Protein AF-A0A7V9H3P7-F1 (afdb_monomer_lite)

Radius of gyration: 13.3 Å; chains: 1; bounding box: 25×28×31 Å

Structure (mmCIF, N/CA/C/O backbone):
data_AF-A0A7V9H3P7-F1
#
_entry.id   AF-A0A7V9H3P7-F1
#
loop_
_atom_site.group_PDB
_atom_site.id
_atom_site.type_symbol
_atom_site.label_atom_id
_atom_site.label_alt_id
_atom_site.label_comp_id
_atom_site.label_asym_id
_atom_site.label_entity_id
_atom_site.label_seq_id
_atom_site.pdbx_PDB_ins_code
_atom_site.Cartn_x
_atom_site.Cartn_y
_atom_site.Cartn_z
_atom_site.occupancy
_atom_site.B_iso_or_equiv
_atom_site.auth_seq_id
_atom_site.auth_comp_id
_atom_site.auth_asym_id
_atom_site.auth_atom_id
_atom_site.pdbx_PDB_model_num
ATOM 1 N N . MET A 1 1 ? 8.799 -13.842 15.986 1.00 43.41 1 MET A N 1
ATOM 2 C CA . MET A 1 1 ? 8.660 -13.924 14.521 1.00 43.41 1 MET A CA 1
ATOM 3 C C . MET A 1 1 ? 7.182 -14.149 14.243 1.00 43.41 1 MET A C 1
ATOM 5 O O . MET A 1 1 ? 6.769 -15.293 14.138 1.00 43.41 1 MET A O 1
ATOM 9 N N . SER A 1 2 ? 6.358 -13.098 14.278 1.00 44.88 2 SER A N 1
ATOM 10 C CA . SER A 1 2 ? 4.983 -13.238 13.777 1.00 44.88 2 SER A CA 1
ATOM 11 C C . SER A 1 2 ? 5.079 -12.989 12.291 1.00 44.88 2 SER A C 1
ATOM 13 O O . SER A 1 2 ? 5.120 -11.845 11.860 1.00 44.88 2 SER A O 1
ATOM 15 N N . GLN A 1 3 ? 5.260 -14.085 11.567 1.00 52.38 3 GLN A N 1
ATOM 16 C CA . GLN A 1 3 ? 5.002 -14.172 10.143 1.00 52.38 3 GLN A CA 1
ATOM 17 C C . GLN A 1 3 ? 3.585 -13.630 9.941 1.00 52.38 3 GLN A C 1
ATOM 19 O O . GLN A 1 3 ? 2.680 -14.081 10.649 1.00 52.38 3 GLN A O 1
ATOM 24 N N . THR A 1 4 ? 3.391 -12.635 9.073 1.00 55.47 4 THR A N 1
ATOM 25 C CA . THR A 1 4 ? 2.041 -12.379 8.563 1.00 55.47 4 THR A CA 1
ATOM 26 C C . THR A 1 4 ? 1.626 -13.717 7.977 1.00 55.47 4 THR A C 1
ATOM 28 O O . THR A 1 4 ? 2.298 -14.229 7.085 1.00 55.47 4 THR A O 1
ATOM 31 N N . GLU A 1 5 ? 0.655 -14.395 8.589 1.00 56.59 5 GLU A N 1
ATOM 32 C CA . GLU A 1 5 ? 0.278 -15.724 8.131 1.00 56.59 5 GLU A CA 1
ATOM 33 C C . GLU A 1 5 ? -0.149 -15.569 6.676 1.00 56.59 5 GLU A C 1
ATOM 35 O O . GLU A 1 5 ? -1.175 -14.947 6.389 1.00 56.59 5 GLU A O 1
ATOM 40 N N . ARG A 1 6 ? 0.688 -16.078 5.757 1.00 58.62 6 ARG A N 1
ATOM 41 C CA . ARG A 1 6 ? 0.339 -16.233 4.347 1.00 58.62 6 ARG A CA 1
ATOM 42 C C . ARG A 1 6 ? -1.082 -16.770 4.328 1.00 58.62 6 ARG A C 1
ATOM 44 O O . ARG A 1 6 ? -1.293 -17.807 4.962 1.00 58.62 6 ARG A O 1
ATOM 51 N N . PRO A 1 7 ? -2.040 -16.097 3.676 1.00 60.47 7 PRO A N 1
ATOM 52 C CA . PRO A 1 7 ? -3.428 -16.516 3.751 1.00 60.47 7 PRO A CA 1
ATOM 53 C C . PRO A 1 7 ? -3.544 -17.990 3.346 1.00 60.47 7 PRO A C 1
ATOM 55 O O . PRO A 1 7 ? -3.324 -18.351 2.191 1.00 60.47 7 PRO A O 1
ATOM 58 N N . GLN A 1 8 ? -3.827 -18.864 4.317 1.00 52.91 8 GLN A N 1
ATOM 59 C CA . GLN A 1 8 ? -4.060 -20.280 4.065 1.00 52.91 8 GLN A CA 1
ATOM 60 C C . GLN A 1 8 ? -5.556 -20.472 3.854 1.00 52.91 8 GLN A C 1
ATOM 62 O O . GLN A 1 8 ? -6.343 -20.480 4.798 1.00 52.91 8 GLN A O 1
ATOM 67 N N . GLY A 1 9 ? -5.931 -20.629 2.587 1.00 51.00 9 GLY A N 1
ATOM 68 C CA . GLY A 1 9 ? -7.311 -20.830 2.167 1.00 51.00 9 GLY A CA 1
ATOM 69 C C . GLY A 1 9 ? -8.042 -19.528 1.832 1.00 51.00 9 GLY A C 1
ATOM 70 O O . GLY A 1 9 ? -7.895 -18.516 2.512 1.00 51.00 9 GLY A O 1
ATOM 71 N N . ALA A 1 10 ? -8.877 -19.635 0.797 1.00 51.03 10 ALA A N 1
ATOM 72 C CA . ALA A 1 10 ? -9.729 -18.628 0.162 1.00 51.03 10 ALA A CA 1
ATOM 73 C C . ALA A 1 10 ? -9.094 -17.767 -0.953 1.00 51.03 10 ALA A C 1
ATOM 75 O O . ALA A 1 10 ? -7.885 -17.596 -1.067 1.00 51.03 10 ALA A O 1
ATOM 76 N N . ASP A 1 11 ? -9.988 -17.365 -1.852 1.00 69.62 11 ASP A N 1
ATOM 77 C CA . ASP A 1 11 ? -9.823 -16.907 -3.236 1.00 69.62 11 ASP A CA 1
ATOM 78 C C . ASP A 1 11 ? -9.373 -15.433 -3.294 1.00 69.62 11 ASP A C 1
ATOM 80 O O . ASP A 1 11 ? -10.027 -14.574 -3.887 1.00 69.62 11 ASP A O 1
ATOM 84 N N . HIS A 1 12 ? -8.312 -15.100 -2.554 1.00 75.06 12 HIS A N 1
ATOM 85 C CA . HIS A 1 12 ? -7.857 -13.716 -2.407 1.00 75.06 12 HIS A CA 1
ATOM 86 C C . HIS A 1 12 ? -6.921 -13.330 -3.555 1.00 75.06 12 HIS A C 1
ATOM 88 O O . HIS A 1 12 ? -6.053 -14.128 -3.916 1.00 75.06 12 HIS A O 1
ATOM 94 N N . PRO A 1 13 ? -7.021 -12.105 -4.097 1.00 89.19 13 PRO A N 1
ATOM 95 C CA . PRO A 1 13 ? -6.064 -11.616 -5.079 1.00 89.19 13 PRO A CA 1
ATOM 96 C C . PRO A 1 13 ? -4.632 -11.609 -4.524 1.00 89.19 13 PRO A C 1
ATOM 98 O O . PRO A 1 13 ? -4.379 -11.112 -3.423 1.00 89.19 13 PRO A O 1
ATOM 101 N N . VAL A 1 14 ? -3.696 -12.136 -5.311 1.00 90.44 14 VAL A N 1
ATOM 102 C CA . VAL A 1 14 ? -2.253 -12.117 -5.038 1.00 90.44 14 VAL A CA 1
ATOM 103 C C . VAL A 1 14 ? -1.562 -11.396 -6.189 1.00 90.44 14 VAL A C 1
ATOM 105 O O . VAL A 1 14 ? -1.857 -11.675 -7.351 1.00 90.44 14 VAL A O 1
ATOM 108 N N . ASP A 1 15 ? -0.651 -10.482 -5.865 1.00 91.62 15 ASP A N 1
ATOM 109 C CA . ASP A 1 15 ? 0.263 -9.871 -6.833 1.00 91.62 15 ASP A CA 1
ATOM 110 C C . ASP A 1 15 ? 1.687 -10.346 -6.514 1.00 91.62 15 ASP A C 1
ATOM 112 O O . ASP A 1 15 ? 2.324 -9.861 -5.579 1.00 91.62 15 ASP A O 1
ATOM 116 N N . GLU A 1 16 ? 2.149 -11.353 -7.260 1.00 91.81 16 GLU A N 1
ATOM 117 C CA . GLU A 1 16 ? 3.476 -11.974 -7.105 1.00 91.81 16 GLU A CA 1
ATOM 118 C C . GLU A 1 16 ? 4.619 -11.015 -7.467 1.00 91.81 16 GLU A C 1
ATOM 120 O O . GLU A 1 16 ? 5.755 -11.185 -7.018 1.00 91.81 16 GLU A O 1
ATOM 125 N N . ASP A 1 17 ? 4.328 -10.002 -8.284 1.00 91.00 17 ASP A N 1
ATOM 126 C CA . ASP A 1 17 ? 5.342 -9.154 -8.893 1.00 91.00 17 ASP A CA 1
ATOM 127 C C . ASP A 1 17 ? 5.485 -7.803 -8.192 1.00 91.00 17 ASP A C 1
ATOM 129 O O . ASP A 1 17 ? 6.545 -7.181 -8.326 1.00 91.00 17 ASP A O 1
ATOM 133 N N . PHE A 1 18 ? 4.481 -7.375 -7.417 1.00 92.06 18 PHE A N 1
ATOM 134 C CA . PHE A 1 18 ? 4.493 -6.090 -6.725 1.00 92.06 18 PHE A CA 1
ATOM 135 C C . PHE A 1 18 ? 5.673 -5.943 -5.758 1.00 92.06 18 PHE A C 1
ATOM 137 O O . PHE A 1 18 ? 5.787 -6.652 -4.758 1.00 92.06 18 PHE A O 1
ATOM 144 N N . ASP A 1 19 ? 6.507 -4.945 -6.038 1.00 92.38 19 ASP A N 1
ATOM 145 C CA . ASP A 1 19 ? 7.596 -4.501 -5.182 1.00 92.38 19 ASP A CA 1
ATOM 146 C C . ASP A 1 19 ? 7.561 -2.963 -5.082 1.00 92.38 19 ASP A C 1
ATOM 148 O O . ASP A 1 19 ? 7.815 -2.278 -6.076 1.00 92.38 19 ASP A O 1
ATOM 152 N N . PRO A 1 20 ? 7.239 -2.385 -3.911 1.00 91.31 20 PRO A N 1
ATOM 153 C CA . PRO A 1 20 ? 7.229 -0.937 -3.721 1.00 91.31 20 PRO A CA 1
ATOM 154 C C . PRO A 1 20 ? 8.638 -0.317 -3.677 1.00 91.31 20 PRO A C 1
ATOM 156 O O . PRO A 1 20 ? 8.757 0.903 -3.564 1.00 91.31 20 PRO A O 1
ATOM 159 N N . LEU A 1 21 ? 9.696 -1.132 -3.720 1.00 92.62 21 LEU A N 1
ATOM 160 C CA . LEU A 1 21 ? 11.094 -0.705 -3.794 1.00 92.62 21 LEU A CA 1
ATOM 161 C C . LEU A 1 21 ? 11.670 -0.825 -5.214 1.00 92.62 21 LEU A C 1
ATOM 163 O O . LEU A 1 21 ? 12.828 -0.459 -5.430 1.00 92.62 21 LEU A O 1
ATOM 167 N N . ASP A 1 22 ? 10.873 -1.294 -6.179 1.00 93.81 22 ASP A N 1
ATOM 168 C CA . ASP A 1 22 ? 11.265 -1.339 -7.584 1.00 93.81 22 ASP A CA 1
ATOM 169 C C . ASP A 1 22 ? 11.528 0.084 -8.130 1.00 93.81 22 ASP A C 1
ATOM 171 O O . ASP A 1 22 ? 10.741 1.003 -7.866 1.00 93.81 22 ASP A O 1
ATOM 175 N N . PRO A 1 23 ? 12.618 0.312 -8.893 1.00 95.44 23 PRO A N 1
ATOM 176 C CA . PRO A 1 23 ? 12.943 1.636 -9.419 1.00 95.44 23 PRO A CA 1
ATOM 177 C C . PRO A 1 23 ? 11.847 2.267 -10.284 1.00 95.44 23 PRO A C 1
ATOM 179 O O . PRO A 1 23 ? 11.708 3.489 -10.259 1.00 95.44 23 PRO A O 1
ATOM 182 N N . GLU A 1 24 ? 11.076 1.481 -11.039 1.00 95.25 24 GLU A N 1
ATOM 183 C CA . GLU A 1 24 ? 9.980 1.995 -11.867 1.00 95.25 24 GLU A CA 1
ATOM 184 C C . GLU A 1 24 ? 8.813 2.457 -10.992 1.00 95.25 24 GLU A C 1
ATOM 186 O O . GLU A 1 24 ? 8.271 3.542 -11.212 1.00 95.25 24 GLU A O 1
ATOM 191 N N . TYR A 1 25 ? 8.488 1.691 -9.945 1.00 94.50 25 TYR A N 1
ATOM 192 C CA . TYR A 1 25 ? 7.483 2.087 -8.958 1.00 94.50 25 TYR A CA 1
ATOM 193 C C . TYR A 1 25 ? 7.893 3.361 -8.209 1.00 94.50 25 TYR A C 1
ATOM 195 O O . TYR A 1 25 ? 7.085 4.271 -8.028 1.00 94.50 25 TYR A O 1
ATOM 203 N N . LEU A 1 26 ? 9.157 3.449 -7.788 1.00 95.50 26 LEU A N 1
ATOM 204 C CA . LEU A 1 26 ? 9.690 4.625 -7.099 1.00 95.50 26 LEU A CA 1
ATOM 205 C C . LEU A 1 26 ? 9.743 5.861 -8.007 1.00 95.50 26 LEU A C 1
ATOM 207 O O . LEU A 1 26 ? 9.564 6.980 -7.522 1.00 95.50 26 LEU A O 1
ATOM 211 N N . ALA A 1 27 ? 9.997 5.672 -9.304 1.00 97.75 27 ALA A N 1
ATOM 212 C CA . ALA A 1 27 ? 10.024 6.753 -10.281 1.00 97.75 27 ALA A CA 1
ATOM 213 C C . ALA A 1 27 ? 8.620 7.297 -10.579 1.00 97.75 27 ALA A C 1
ATOM 215 O O . ALA A 1 27 ? 8.450 8.516 -10.654 1.00 97.75 27 ALA A O 1
ATOM 216 N N . ASP A 1 28 ? 7.627 6.416 -10.737 1.00 96.88 28 ASP A N 1
ATOM 217 C CA . ASP A 1 28 ? 6.237 6.802 -10.984 1.00 96.88 28 ASP A CA 1
ATOM 218 C C . ASP A 1 28 ? 5.230 5.769 -10.426 1.00 96.88 28 ASP A C 1
ATOM 220 O O . ASP A 1 28 ? 4.863 4.805 -11.108 1.00 96.88 28 ASP A O 1
ATOM 224 N N . PRO A 1 29 ? 4.717 5.966 -9.195 1.00 95.12 29 PRO A N 1
ATOM 225 C CA . PRO A 1 29 ? 3.788 5.022 -8.574 1.00 95.12 29 PRO A CA 1
ATOM 226 C C . PRO A 1 29 ? 2.331 5.214 -9.026 1.00 95.12 29 PRO A C 1
ATOM 228 O O . PRO A 1 29 ? 1.488 4.343 -8.795 1.00 95.12 29 PRO A O 1
ATOM 231 N N . TYR A 1 30 ? 1.980 6.336 -9.664 1.00 94.88 30 TYR A N 1
ATOM 232 C CA . TYR A 1 30 ? 0.581 6.655 -9.973 1.00 94.88 30 TYR A CA 1
ATOM 233 C C . TYR A 1 30 ? -0.081 5.659 -10.942 1.00 94.88 30 TYR A C 1
ATOM 235 O O . TYR A 1 30 ? -1.212 5.245 -10.657 1.00 94.88 30 TYR A O 1
ATOM 243 N N . PRO A 1 31 ? 0.603 5.173 -12.000 1.00 94.12 31 PRO A N 1
ATOM 244 C CA . PRO A 1 31 ? 0.084 4.102 -12.844 1.00 94.12 31 PRO A CA 1
ATOM 245 C C . PRO A 1 31 ? -0.207 2.809 -12.075 1.00 94.12 31 PRO A C 1
ATOM 247 O O . PRO A 1 31 ? -1.116 2.064 -12.440 1.00 94.12 31 PRO A O 1
ATOM 250 N N . TYR A 1 32 ? 0.549 2.512 -11.013 1.00 92.94 32 TYR A N 1
ATOM 251 C CA . TYR A 1 32 ? 0.306 1.342 -10.166 1.00 92.94 32 TYR A CA 1
ATOM 252 C C . TYR A 1 32 ? -0.955 1.551 -9.320 1.00 92.94 32 TYR A C 1
ATOM 254 O O . TYR A 1 32 ? -1.827 0.683 -9.295 1.00 92.94 32 TYR A O 1
ATOM 262 N N . TYR A 1 33 ? -1.123 2.733 -8.717 1.00 91.75 33 TYR A N 1
ATOM 263 C CA . TYR A 1 33 ? -2.330 3.073 -7.955 1.00 91.75 33 TYR A CA 1
ATOM 264 C C . TYR A 1 33 ? -3.609 3.024 -8.790 1.00 91.75 33 TYR A C 1
ATOM 266 O O . TYR A 1 33 ? -4.661 2.641 -8.275 1.00 91.75 33 TYR A O 1
ATOM 274 N N . GLU A 1 34 ? -3.562 3.437 -10.056 1.00 91.94 34 GLU A N 1
ATOM 275 C CA . GLU A 1 34 ? -4.695 3.280 -10.977 1.00 91.94 34 GLU A CA 1
ATOM 276 C C . GLU A 1 34 ? -5.056 1.802 -11.160 1.00 91.94 34 GLU A C 1
ATOM 278 O O . GLU A 1 34 ? -6.199 1.418 -10.904 1.00 91.94 34 GLU A O 1
ATOM 283 N N . ARG A 1 35 ? -4.070 0.948 -11.470 1.00 90.69 35 ARG A N 1
ATOM 284 C CA . ARG A 1 35 ? -4.293 -0.497 -11.638 1.00 90.69 35 ARG A CA 1
ATOM 285 C C . ARG A 1 35 ? -4.858 -1.159 -10.383 1.00 90.69 35 ARG A C 1
ATOM 287 O O . ARG A 1 35 ? -5.807 -1.938 -10.491 1.00 90.69 35 ARG A O 1
ATOM 294 N N . PHE A 1 36 ? -4.317 -0.846 -9.204 1.00 91.62 36 PHE A N 1
ATOM 295 C CA . PHE A 1 36 ? -4.786 -1.431 -7.944 1.00 91.62 36 PHE A CA 1
ATOM 296 C C . PHE A 1 36 ? -6.231 -1.034 -7.642 1.00 91.62 36 PHE A C 1
ATOM 298 O O . PHE A 1 36 ? -7.060 -1.892 -7.345 1.00 91.62 36 PHE A O 1
ATOM 305 N N . ARG A 1 37 ? -6.579 0.248 -7.808 1.00 88.12 37 ARG A N 1
ATOM 306 C CA . ARG A 1 37 ? -7.936 0.740 -7.521 1.00 88.12 37 ARG A CA 1
ATOM 307 C C . ARG A 1 37 ? -8.999 0.141 -8.445 1.00 88.12 37 ARG A C 1
ATOM 309 O O . ARG A 1 37 ? -10.131 -0.057 -7.998 1.00 88.12 37 ARG A O 1
ATOM 316 N N . GLU A 1 38 ? -8.641 -0.163 -9.691 1.00 86.88 38 GLU A N 1
ATOM 317 C CA . GLU A 1 38 ? -9.546 -0.763 -10.676 1.00 86.88 38 GLU A CA 1
ATOM 318 C C . GLU A 1 38 ? -9.698 -2.281 -10.529 1.00 86.88 38 GLU A C 1
ATOM 320 O O . GLU A 1 38 ? -10.812 -2.793 -10.641 1.00 86.88 38 GLU A O 1
ATOM 325 N N . ARG A 1 39 ? -8.594 -3.010 -10.317 1.00 80.1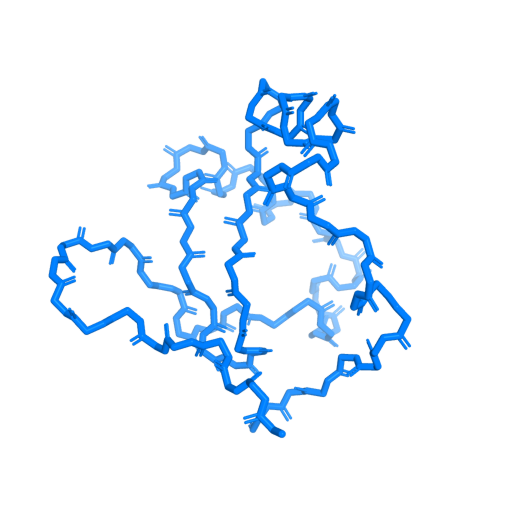9 39 ARG A N 1
ATOM 326 C CA . ARG A 1 39 ? -8.554 -4.469 -10.540 1.00 80.19 39 ARG A CA 1
ATOM 327 C C . ARG A 1 39 ? -8.375 -5.301 -9.276 1.00 80.19 39 ARG A C 1
ATOM 329 O O . ARG A 1 39 ? -8.913 -6.399 -9.207 1.00 80.19 39 ARG A O 1
ATOM 336 N N . ALA A 1 40 ? -7.634 -4.795 -8.297 1.00 78.69 40 ALA A N 1
ATOM 337 C CA . ALA A 1 40 ? -7.281 -5.524 -7.082 1.00 78.69 40 ALA A CA 1
ATOM 338 C C . ALA A 1 40 ? -7.118 -4.524 -5.926 1.00 78.69 40 ALA A C 1
ATOM 340 O O . ALA A 1 40 ? -6.002 -4.151 -5.570 1.00 78.69 40 ALA A O 1
ATOM 341 N N . PRO A 1 41 ? -8.227 -4.012 -5.363 1.00 85.50 41 PRO A N 1
ATOM 342 C CA . PRO A 1 41 ? -8.164 -2.951 -4.361 1.00 85.50 41 PRO A CA 1
ATOM 343 C C . PRO A 1 41 ? -7.547 -3.407 -3.033 1.00 85.50 41 PRO A C 1
ATOM 345 O O . PRO A 1 41 ? -7.030 -2.564 -2.297 1.00 85.50 41 PRO A O 1
ATOM 348 N N . VAL A 1 42 ? -7.588 -4.719 -2.774 1.00 93.75 42 VAL A N 1
ATOM 349 C CA . VAL A 1 42 ? -6.933 -5.421 -1.669 1.00 93.75 42 VAL A CA 1
ATOM 350 C C . VAL A 1 42 ? -6.276 -6.679 -2.234 1.00 93.75 42 VAL A C 1
ATOM 352 O O . VAL A 1 42 ? -6.958 -7.480 -2.876 1.00 93.75 42 VAL A O 1
ATOM 355 N N . PHE A 1 43 ? -4.974 -6.849 -2.016 1.00 93.12 43 PHE A N 1
ATOM 356 C CA . PHE A 1 43 ? -4.231 -8.040 -2.433 1.00 93.12 43 PHE A CA 1
ATOM 357 C C . PHE A 1 43 ? -3.079 -8.339 -1.477 1.00 93.12 43 PHE A C 1
ATOM 359 O O . PHE A 1 43 ? -2.611 -7.457 -0.754 1.00 93.12 43 PHE A O 1
ATOM 366 N N . TYR A 1 44 ? -2.619 -9.585 -1.477 1.00 92.31 44 TYR A N 1
ATOM 367 C CA . TYR A 1 44 ? -1.399 -9.975 -0.778 1.00 92.31 44 TYR A CA 1
ATOM 368 C C . TYR A 1 44 ? -0.197 -9.880 -1.729 1.00 92.31 44 TYR A C 1
ATOM 370 O O . TYR A 1 44 ? -0.287 -10.322 -2.876 1.00 92.31 44 TYR A O 1
ATOM 378 N N . ALA A 1 45 ? 0.906 -9.298 -1.255 1.00 92.31 45 ALA A N 1
ATOM 379 C CA . ALA A 1 45 ? 2.148 -9.095 -1.996 1.00 92.31 45 ALA A CA 1
ATOM 380 C C . ALA A 1 45 ? 3.265 -9.980 -1.410 1.00 92.31 45 ALA A C 1
ATOM 382 O O . ALA A 1 45 ? 3.906 -9.595 -0.423 1.00 92.31 45 ALA A O 1
ATOM 383 N N . PRO A 1 46 ? 3.525 -11.169 -1.991 1.00 92.12 46 PRO A N 1
ATOM 384 C CA . PRO A 1 46 ? 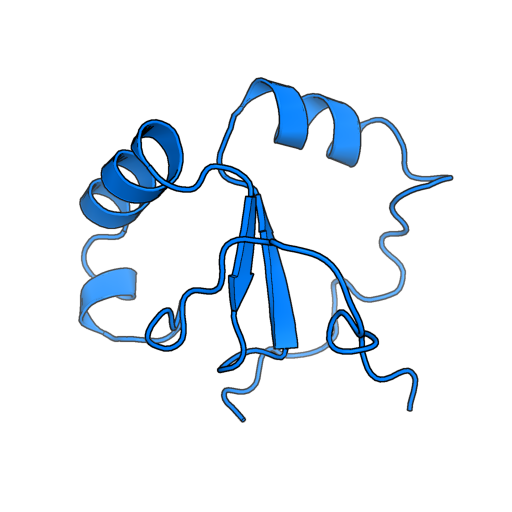4.461 -12.141 -1.433 1.00 92.12 46 PRO A CA 1
ATOM 385 C C . PRO A 1 46 ? 5.895 -11.625 -1.339 1.00 92.12 46 PRO A C 1
ATOM 387 O O . PRO A 1 46 ? 6.587 -11.992 -0.396 1.00 92.12 46 PRO A O 1
ATOM 390 N N . LYS A 1 47 ? 6.320 -10.754 -2.266 1.00 91.31 47 LYS A N 1
ATOM 391 C CA . LYS A 1 47 ? 7.663 -10.153 -2.277 1.00 91.31 47 LYS A CA 1
ATOM 392 C C . LYS A 1 47 ? 7.985 -9.335 -1.037 1.00 91.31 47 LYS A C 1
ATOM 394 O O . LYS A 1 47 ? 9.152 -9.196 -0.716 1.00 91.31 47 LYS A O 1
ATOM 399 N N . ILE A 1 48 ? 6.986 -8.791 -0.354 1.00 90.44 48 ILE A N 1
ATOM 400 C CA . ILE A 1 48 ? 7.203 -7.988 0.852 1.00 90.44 48 ILE A CA 1
ATOM 401 C C . ILE A 1 48 ? 6.551 -8.594 2.099 1.00 90.44 48 ILE A C 1
ATOM 403 O O . ILE A 1 48 ? 6.759 -8.081 3.188 1.00 90.44 48 ILE A O 1
ATOM 407 N N . ASP A 1 49 ? 5.796 -9.688 1.959 1.00 89.50 49 ASP A N 1
ATOM 408 C CA . ASP A 1 49 ? 5.007 -10.318 3.030 1.00 89.50 49 ASP A CA 1
ATOM 409 C C . ASP A 1 49 ? 3.964 -9.378 3.676 1.00 89.50 49 ASP A C 1
ATOM 411 O O . ASP A 1 49 ? 3.734 -9.385 4.888 1.00 89.50 49 ASP A O 1
ATOM 415 N N . PHE A 1 50 ? 3.297 -8.562 2.849 1.00 90.44 50 PHE A N 1
ATOM 416 C CA . PHE A 1 50 ? 2.265 -7.623 3.298 1.00 90.44 50 PHE A CA 1
ATOM 417 C C . PHE A 1 50 ? 0.976 -7.708 2.486 1.00 90.44 50 PHE A C 1
ATOM 419 O O . PHE A 1 50 ? 0.961 -8.027 1.298 1.00 90.44 50 PHE A O 1
ATOM 426 N N . TRP A 1 51 ? -0.118 -7.336 3.146 1.00 92.19 51 TRP A N 1
ATOM 427 C CA . TRP A 1 51 ? -1.355 -6.940 2.484 1.00 92.19 51 TRP A CA 1
ATOM 428 C C . TRP A 1 51 ? -1.256 -5.495 1.998 1.00 92.19 51 TRP A C 1
ATOM 430 O O . TRP A 1 51 ? -0.804 -4.615 2.732 1.00 92.19 51 TRP A O 1
ATOM 440 N N . VAL A 1 52 ? -1.726 -5.247 0.779 1.00 93.31 52 VAL A N 1
ATOM 441 C CA . VAL A 1 52 ? -1.768 -3.924 0.153 1.00 93.31 52 VAL A CA 1
ATOM 442 C C . VAL A 1 52 ? -3.222 -3.508 -0.030 1.00 93.31 52 VAL A C 1
ATOM 444 O O . VAL A 1 52 ? -4.023 -4.257 -0.585 1.00 93.31 52 VAL A O 1
ATOM 447 N N . VAL A 1 53 ? -3.557 -2.298 0.426 1.00 94.88 53 VAL A N 1
ATOM 448 C CA . VAL A 1 53 ? -4.899 -1.704 0.330 1.00 94.88 53 VAL A CA 1
ATOM 449 C C . VAL A 1 53 ? -4.791 -0.362 -0.386 1.00 94.88 53 VAL A C 1
ATOM 451 O O . VAL A 1 53 ? -4.010 0.496 0.020 1.00 94.88 53 VAL A O 1
ATOM 454 N N . SER A 1 54 ? -5.563 -0.168 -1.459 1.00 93.94 54 SER A N 1
ATOM 455 C CA . SER A 1 54 ? -5.419 1.001 -2.349 1.00 93.94 54 SER A CA 1
ATOM 456 C C . SER A 1 5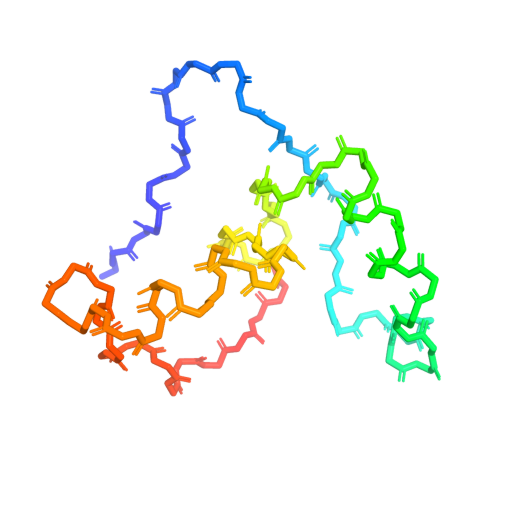4 ? -6.661 1.892 -2.457 1.00 93.94 54 SER A C 1
ATOM 458 O O . SER A 1 54 ? -6.575 3.027 -2.941 1.00 93.94 54 SER A O 1
ATOM 460 N N . ARG A 1 55 ? -7.832 1.421 -2.011 1.00 92.69 55 ARG A N 1
ATOM 461 C CA . ARG A 1 55 ? -9.061 2.227 -2.015 1.00 92.69 55 ARG A CA 1
ATOM 462 C C . ARG A 1 55 ? -9.047 3.238 -0.882 1.00 92.69 55 ARG A C 1
ATOM 464 O O . ARG A 1 55 ? -8.812 2.905 0.272 1.00 92.69 55 ARG A O 1
ATOM 471 N N . TYR A 1 56 ? -9.374 4.482 -1.221 1.00 93.06 56 TYR A N 1
ATOM 472 C CA . TYR A 1 56 ? -9.360 5.583 -0.260 1.00 93.06 56 TYR A CA 1
ATOM 473 C C . TYR A 1 56 ? -10.307 5.358 0.931 1.00 93.06 56 TYR A C 1
ATOM 475 O O . TYR A 1 56 ? -9.929 5.661 2.057 1.00 93.06 56 TYR A O 1
ATOM 483 N N . GLY A 1 57 ? -11.512 4.821 0.692 1.00 94.94 57 GLY A N 1
ATOM 484 C CA . GLY A 1 57 ? -12.471 4.499 1.757 1.00 94.94 57 GLY A CA 1
ATOM 485 C C . GLY A 1 57 ? -11.893 3.501 2.759 1.00 94.94 57 GLY A C 1
ATOM 486 O O . GLY A 1 57 ? -11.805 3.812 3.942 1.00 94.94 57 GLY A O 1
ATOM 487 N N . ASP A 1 58 ? -11.391 2.374 2.257 1.00 94.50 58 ASP A N 1
ATOM 488 C CA . ASP A 1 58 ? -10.803 1.300 3.062 1.00 94.50 58 ASP A CA 1
ATOM 489 C C . ASP A 1 58 ? -9.592 1.804 3.871 1.00 94.50 58 ASP A C 1
ATOM 491 O O . ASP A 1 58 ? -9.499 1.574 5.074 1.00 94.50 58 ASP A O 1
ATOM 495 N N . VAL A 1 59 ? -8.696 2.584 3.250 1.00 94.75 59 VAL A N 1
ATOM 496 C CA . VAL A 1 59 ? -7.555 3.206 3.953 1.00 94.75 59 VAL A CA 1
ATOM 497 C C . VAL A 1 59 ? -8.029 4.150 5.064 1.00 94.75 59 VAL A C 1
ATOM 499 O O . VAL A 1 59 ? -7.458 4.160 6.154 1.00 94.75 59 VAL A O 1
ATOM 502 N N . GLN A 1 60 ? -9.066 4.954 4.814 1.00 97.31 60 GLN A N 1
ATOM 503 C CA . GLN A 1 60 ? -9.627 5.859 5.820 1.00 97.31 60 GLN A CA 1
ATOM 504 C C . GLN A 1 60 ? -10.239 5.116 7.009 1.00 97.31 60 GLN A C 1
ATOM 506 O O . GLN A 1 60 ? -10.145 5.623 8.125 1.00 97.31 60 GLN A O 1
ATOM 511 N N . GLU A 1 61 ? -10.881 3.971 6.783 1.00 97.06 61 GLU A N 1
ATOM 512 C CA . GLU A 1 61 ? -11.436 3.132 7.849 1.00 97.06 61 GLU A CA 1
ATOM 513 C C . GLU A 1 61 ? -10.321 2.478 8.670 1.00 97.06 61 GLU A C 1
ATOM 515 O O . GLU A 1 61 ? -10.312 2.624 9.891 1.00 97.06 61 GLU A O 1
ATOM 520 N N . ILE A 1 62 ? -9.325 1.879 8.006 1.00 95.69 62 ILE A N 1
ATOM 521 C CA . ILE A 1 62 ? -8.164 1.239 8.648 1.00 95.69 62 ILE A CA 1
ATOM 522 C C . ILE A 1 62 ? -7.432 2.215 9.571 1.00 95.69 62 ILE A C 1
ATOM 524 O O . ILE A 1 62 ? -7.195 1.922 10.739 1.00 95.69 62 ILE A O 1
ATOM 528 N N . VAL A 1 63 ? -7.102 3.408 9.068 1.00 94.25 63 VAL A N 1
ATOM 529 C CA . VAL A 1 63 ? -6.335 4.406 9.833 1.00 94.25 63 VAL A CA 1
ATOM 530 C C . VAL A 1 63 ? -7.108 4.923 11.057 1.00 94.25 63 VAL A C 1
ATOM 532 O O . VAL A 1 63 ? -6.495 5.401 12.012 1.00 94.25 63 VAL A O 1
ATOM 535 N N . LYS A 1 64 ? -8.445 4.839 11.054 1.00 96.81 64 LYS A N 1
ATOM 536 C CA . LYS A 1 64 ? -9.306 5.281 12.165 1.00 96.81 64 LYS A CA 1
ATOM 537 C C . LYS A 1 64 ? -9.567 4.195 13.209 1.00 96.81 64 LYS A C 1
ATOM 539 O O . LYS A 1 64 ? -10.087 4.536 14.269 1.00 96.81 64 LYS A O 1
ATOM 544 N N . ASP A 1 65 ? -9.197 2.943 12.942 1.00 97.00 65 ASP A N 1
ATOM 545 C CA . ASP A 1 65 ? -9.401 1.802 13.839 1.00 97.00 65 ASP A CA 1
ATOM 546 C C . ASP A 1 65 ? -8.058 1.192 14.299 1.00 97.00 65 ASP A C 1
ATOM 548 O O . ASP A 1 65 ? -7.648 0.126 13.834 1.00 97.00 65 ASP A O 1
ATOM 552 N N . PRO A 1 66 ? -7.341 1.856 15.225 1.00 94.62 66 PRO A N 1
ATOM 553 C CA . PRO A 1 66 ? -6.070 1.357 15.746 1.00 94.62 66 PRO A CA 1
ATOM 554 C C . PRO A 1 66 ? -6.221 0.160 16.700 1.00 94.62 66 PRO A C 1
ATOM 556 O O . PRO A 1 66 ? -5.210 -0.456 17.048 1.00 94.62 66 PRO A O 1
ATOM 559 N N . GLU A 1 67 ? -7.442 -0.147 17.159 1.00 94.88 67 GLU A N 1
ATOM 560 C CA . GLU A 1 67 ? -7.716 -1.326 17.990 1.00 94.88 67 GLU A CA 1
ATOM 561 C C . GLU A 1 67 ? -7.662 -2.600 17.139 1.00 94.88 67 GLU A C 1
ATOM 563 O O . GLU A 1 67 ? -7.049 -3.585 17.556 1.00 94.88 67 GLU A O 1
ATOM 568 N N . THR A 1 68 ? -8.217 -2.554 15.922 1.00 94.62 68 THR A N 1
ATOM 569 C CA . THR A 1 68 ? -8.119 -3.645 14.940 1.00 94.62 68 THR A CA 1
ATOM 570 C C . THR A 1 68 ? -6.799 -3.605 14.160 1.00 94.62 68 THR A C 1
ATOM 572 O O . THR A 1 68 ? -6.159 -4.642 13.974 1.00 94.62 68 THR A O 1
ATOM 575 N N . PHE A 1 69 ? -6.348 -2.420 13.727 1.00 93.56 69 PHE A N 1
ATOM 576 C CA . PHE A 1 69 ? -5.154 -2.231 12.893 1.00 93.56 69 PHE A CA 1
ATOM 577 C C . PHE A 1 69 ? -4.038 -1.516 13.665 1.00 93.56 69 PHE A C 1
ATOM 579 O O . PHE A 1 69 ? -3.841 -0.304 13.581 1.00 93.56 69 PHE A O 1
ATOM 586 N N . SER A 1 70 ? -3.282 -2.286 14.447 1.00 92.19 70 SER A N 1
ATOM 587 C CA . SER A 1 70 ? -2.236 -1.744 15.317 1.00 92.19 70 SER A CA 1
ATOM 588 C C . SER A 1 70 ? -1.041 -1.151 14.554 1.00 92.19 70 SER A C 1
ATOM 590 O O . SER A 1 70 ? -0.465 -1.780 13.670 1.00 92.19 70 SER A O 1
ATOM 592 N N . ASN A 1 71 ? -0.554 0.004 15.016 1.00 90.00 71 ASN A N 1
ATOM 593 C CA . ASN A 1 71 ? 0.680 0.635 14.528 1.00 90.00 71 ASN A CA 1
ATOM 594 C C . ASN A 1 71 ? 1.974 0.023 15.104 1.00 90.00 71 ASN A C 1
ATOM 596 O O . ASN A 1 71 ? 3.064 0.522 14.822 1.00 90.00 71 ASN A O 1
ATOM 600 N N . ALA A 1 72 ? 1.895 -1.039 15.916 1.00 89.62 72 ALA A N 1
ATOM 601 C CA . ALA A 1 72 ? 3.044 -1.608 16.634 1.00 89.62 72 ALA A CA 1
ATOM 602 C C . ALA A 1 72 ? 4.208 -2.068 15.729 1.00 89.62 72 ALA A C 1
ATOM 604 O O . ALA A 1 72 ? 5.329 -2.224 16.206 1.00 89.62 72 ALA A O 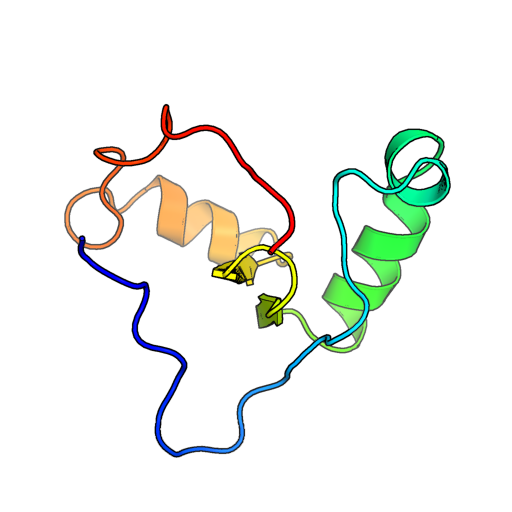1
ATOM 605 N N . ARG A 1 73 ? 3.945 -2.282 14.434 1.00 83.38 73 ARG A N 1
ATOM 606 C CA . ARG A 1 73 ? 4.892 -2.806 13.437 1.00 83.38 73 ARG A CA 1
ATOM 607 C C . ARG A 1 73 ? 5.366 -1.769 12.414 1.00 83.38 73 ARG A C 1
ATOM 609 O O . ARG A 1 73 ? 6.188 -2.094 11.572 1.00 83.38 73 ARG A O 1
ATOM 616 N N . VAL A 1 74 ? 4.896 -0.520 12.485 1.00 81.88 74 VAL A N 1
ATOM 617 C CA . VAL A 1 74 ? 5.116 0.486 11.421 1.00 81.88 74 VAL A CA 1
ATOM 618 C C . VAL A 1 74 ? 6.591 0.865 11.203 1.00 81.88 74 VAL A C 1
ATOM 620 O O . VAL A 1 74 ? 6.943 1.391 10.155 1.00 81.88 74 VAL A O 1
ATOM 623 N N . GLN A 1 75 ? 7.449 0.633 12.201 1.00 81.56 75 GLN A N 1
ATOM 624 C CA . GLN A 1 75 ? 8.885 0.942 12.153 1.00 81.56 75 GLN A CA 1
ATOM 625 C C . GLN A 1 75 ? 9.745 -0.262 11.733 1.00 81.56 75 GLN A C 1
ATOM 627 O O . GLN A 1 75 ? 10.970 -0.153 11.702 1.00 81.56 75 GLN A O 1
ATOM 632 N N . GLU A 1 76 ? 9.140 -1.423 11.460 1.00 82.62 76 GLU A N 1
ATOM 633 C CA . GLU A 1 76 ? 9.888 -2.575 10.957 1.00 82.62 76 GLU A CA 1
ATOM 634 C C . GLU A 1 76 ? 10.343 -2.288 9.516 1.00 82.62 76 GLU A C 1
ATOM 636 O O . GLU A 1 76 ? 9.521 -1.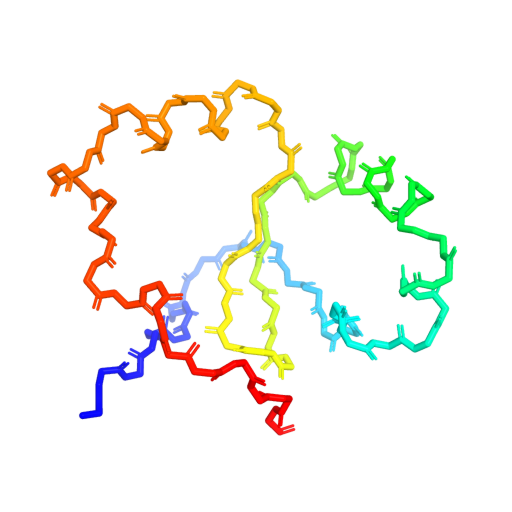878 8.693 1.00 82.62 76 GLU A O 1
ATOM 641 N N . PRO A 1 77 ? 11.642 -2.439 9.190 1.00 81.25 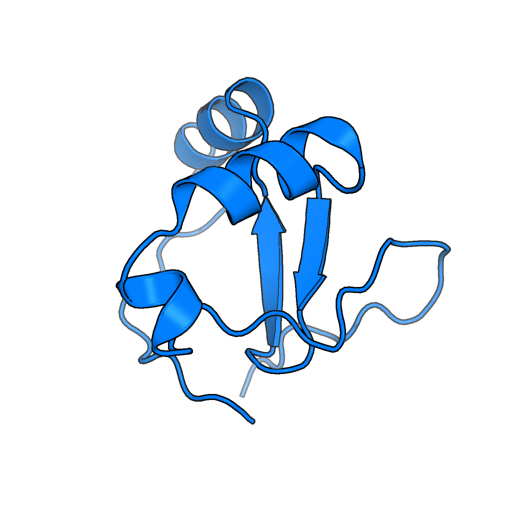77 PRO A N 1
ATOM 642 C CA . PRO A 1 77 ? 12.110 -2.141 7.846 1.00 81.25 77 PRO A CA 1
ATOM 643 C C . PRO A 1 77 ? 11.517 -3.124 6.835 1.00 81.25 77 PRO A C 1
ATOM 645 O O . PRO A 1 77 ? 11.445 -4.327 7.093 1.00 81.25 77 PRO A O 1
ATOM 648 N N . LEU A 1 78 ? 11.138 -2.600 5.672 1.00 80.31 78 LEU A N 1
ATOM 649 C CA . LEU A 1 78 ? 10.659 -3.392 4.548 1.00 80.31 78 LEU A CA 1
ATOM 650 C C . LEU A 1 78 ? 11.850 -4.015 3.818 1.00 80.31 78 LEU A C 1
ATOM 652 O O . LEU A 1 78 ? 12.713 -3.295 3.314 1.00 80.31 78 LEU A O 1
ATOM 656 N N . TYR A 1 79 ? 11.877 -5.341 3.743 1.00 78.81 79 TYR A N 1
ATOM 657 C CA . TYR A 1 79 ? 12.849 -6.081 2.947 1.00 78.81 79 TYR A CA 1
ATOM 658 C C . TYR A 1 79 ? 12.095 -6.929 1.928 1.00 78.81 79 TYR A C 1
ATOM 660 O O . TYR A 1 79 ? 11.210 -7.683 2.338 1.00 78.81 79 TYR A O 1
ATOM 668 N N . PRO A 1 80 ? 12.434 -6.837 0.633 1.00 73.56 80 PRO A N 1
ATOM 669 C CA . PRO A 1 80 ? 11.998 -7.830 -0.328 1.00 73.56 80 PRO A CA 1
ATOM 670 C C . PRO A 1 80 ? 12.515 -9.208 0.106 1.00 73.56 80 PRO A C 1
ATOM 672 O O . PRO A 1 80 ? 13.686 -9.319 0.492 1.00 73.56 80 PRO A O 1
ATOM 675 N N . VAL A 1 81 ? 11.642 -10.218 0.108 1.00 69.50 81 VAL A N 1
ATOM 676 C CA . VAL A 1 81 ? 11.977 -11.602 0.491 1.00 69.50 81 VAL A CA 1
ATOM 677 C C . VAL A 1 81 ? 12.796 -12.331 -0.565 1.00 69.50 81 VAL A C 1
ATOM 679 O O . VAL A 1 81 ? 12.636 -12.040 -1.772 1.00 69.50 81 VAL A O 1
#

Foldseek 3Di:
DPQLPPDDDDDAAADAPDDCPDPVCVVPVVVVLVCCVPPPQWYAYLQFSDIDHRDPVVVVVLVVCCVVNPPPCVPPDTDGD

pLDDT: mean 85.62, std 13.89, range [43.41, 97.75]

Secondary structure (DSSP, 8-state):
--------SS---B-SS--TTSHHHHH--HHHHHHHHHH-SEEEETTTTEEEE--HHHHHHHHH-TTTS-GGGTTSPP---

Sequence (81 aa):
MSQTERPQGADHPVDEDFDPLDPEYLADPYPYYERFRERAPVFYAPKIDFWVVSRYGDVQEIVKDPETFSNARVQEPLYPV